Protein AF-A0A954LQF3-F1 (afdb_monomer_lite)

Secondary structure (DSSP, 8-state):
-------S---TTS-TT--S--PPPP-SHHHHHHHSHHHHHHHHHH--HHHHHHHHHHHHHHGGGGHHHHHHHHHHHHHHHHHHHHHHHHH-S-HHHHHHHS---BSSSBHHHHHHHHHHHHHHHHHHHHHHHHHHHHHHHS-----HHHHHHS--S---

Radius of gyration: 25.92 Å; chains: 1; bounding box: 76×58×63 Å

pLDDT: mean 74.73, std 14.42, range [36.69, 95.56]

Sequence (160 aa):
MTLPNDHDTLPPSQDPAVEGGVIDPPRDFWGTLKQIGPGLIIAGSIVGSGELIATTKTGAQAGISLLWLIVIGCVIKVFVQIELGRYTITHGETTLSALDRVPGPRLRVNFIVWFWLLMMLSGVAQLGGIVGGVGQALALSAPITGDYQRAIEVPSETEI

Structure (mmCIF, N/CA/C/O backbone):
data_AF-A0A954LQF3-F1
#
_entry.id   AF-A0A954LQF3-F1
#
loop_
_atom_site.group_PDB
_atom_site.id
_atom_site.type_symbol
_atom_site.label_atom_id
_atom_site.label_alt_id
_atom_site.label_comp_id
_atom_site.label_asym_id
_atom_site.label_entity_id
_atom_site.label_seq_id
_atom_site.pdbx_PDB_ins_code
_atom_site.Cartn_x
_atom_site.Cartn_y
_atom_site.Cartn_z
_atom_site.occupancy
_atom_site.B_iso_or_equiv
_atom_site.auth_seq_id
_atom_site.auth_comp_id
_atom_site.auth_asym_id
_atom_site.auth_atom_id
_atom_site.pdbx_PDB_model_num
ATOM 1 N N . MET A 1 1 ? -14.687 10.806 45.537 1.00 39.06 1 MET A N 1
ATOM 2 C CA . MET A 1 1 ? -14.787 9.580 44.719 1.00 39.06 1 MET A CA 1
ATOM 3 C C . MET A 1 1 ? -15.129 10.032 43.308 1.00 39.06 1 MET A C 1
ATOM 5 O O . MET A 1 1 ? -16.292 10.198 42.981 1.00 39.06 1 MET A O 1
ATOM 9 N N . THR A 1 2 ? -14.103 10.431 42.561 1.00 36.69 2 THR A N 1
ATOM 10 C CA . THR A 1 2 ? -14.193 11.141 41.277 1.00 36.69 2 THR A CA 1
ATOM 11 C C . THR A 1 2 ? -13.879 10.157 40.158 1.00 36.69 2 THR A C 1
ATOM 13 O O . THR A 1 2 ? -12.759 9.652 40.094 1.00 36.69 2 THR A O 1
ATOM 16 N N . LEU A 1 3 ? -14.867 9.860 39.317 1.00 44.75 3 LEU A N 1
ATOM 17 C CA . LEU A 1 3 ? -14.664 9.148 38.056 1.00 44.75 3 LEU A CA 1
ATOM 18 C C . LEU A 1 3 ? -13.937 10.095 37.078 1.00 44.75 3 LEU A C 1
ATOM 20 O O . LEU A 1 3 ? -14.407 11.220 36.901 1.00 44.75 3 LEU A O 1
ATOM 24 N N . PRO A 1 4 ? -12.789 9.710 36.491 1.00 46.16 4 PRO A N 1
ATOM 25 C CA . PRO A 1 4 ? -12.093 10.536 35.508 1.00 46.16 4 PRO A CA 1
ATOM 26 C C . PRO A 1 4 ? -12.759 10.492 34.118 1.00 46.16 4 PRO A C 1
ATOM 28 O O . PRO A 1 4 ? -12.736 9.461 33.456 1.00 46.16 4 PRO A O 1
ATOM 31 N N . ASN A 1 5 ? -13.276 11.655 33.711 1.00 45.75 5 ASN A N 1
ATOM 32 C CA . ASN A 1 5 ? -13.353 12.233 32.360 1.00 45.75 5 ASN A CA 1
ATOM 33 C C . ASN A 1 5 ? -14.016 11.463 31.198 1.00 45.75 5 ASN A C 1
ATOM 35 O O . ASN A 1 5 ? -13.346 10.821 30.397 1.00 45.75 5 ASN A O 1
ATOM 39 N N . ASP A 1 6 ? -15.293 11.787 30.971 1.00 52.03 6 ASP A N 1
ATOM 40 C CA . ASP A 1 6 ? -16.018 11.722 29.686 1.00 52.03 6 ASP A CA 1
ATOM 41 C C . ASP A 1 6 ? -15.624 12.871 28.716 1.00 52.03 6 ASP A C 1
ATOM 43 O O . ASP A 1 6 ? -16.466 13.436 28.020 1.00 52.03 6 ASP A O 1
ATOM 47 N N . HIS A 1 7 ? -14.359 13.308 28.714 1.00 50.06 7 HIS A N 1
ATOM 48 C CA . HIS A 1 7 ? -14.002 14.664 28.268 1.00 50.06 7 HIS A CA 1
ATOM 49 C C . HIS A 1 7 ? -13.311 14.804 26.901 1.00 50.06 7 HIS A C 1
ATOM 51 O O . HIS A 1 7 ? -12.770 15.874 26.653 1.00 50.06 7 HIS A O 1
ATOM 57 N N . ASP A 1 8 ? -13.371 13.810 26.003 1.00 52.22 8 ASP A N 1
ATOM 58 C CA . ASP A 1 8 ? -12.749 13.908 24.661 1.00 52.22 8 ASP A CA 1
ATOM 59 C C . ASP A 1 8 ? -13.632 13.423 23.490 1.00 52.22 8 ASP A C 1
ATOM 61 O O . ASP A 1 8 ? -13.138 13.119 22.406 1.00 52.22 8 ASP A O 1
ATOM 65 N N . THR A 1 9 ? -14.956 13.384 23.650 1.00 53.31 9 THR A N 1
ATOM 66 C CA . THR A 1 9 ? -15.868 13.302 22.496 1.00 53.31 9 THR A CA 1
ATOM 67 C C . THR A 1 9 ? -16.688 14.575 22.451 1.00 53.31 9 THR A C 1
ATOM 69 O O . THR A 1 9 ? -17.703 14.701 23.140 1.00 53.31 9 THR A O 1
ATOM 72 N N . LEU A 1 10 ? -16.212 15.547 21.674 1.00 48.53 10 LEU A N 1
ATOM 73 C CA . LEU A 1 10 ? -16.981 16.747 21.375 1.00 48.53 10 LEU A CA 1
ATOM 74 C C . LEU A 1 10 ? -18.366 16.322 20.849 1.00 48.53 10 LEU A C 1
ATOM 76 O O . LEU A 1 10 ? -18.455 15.353 20.088 1.00 48.53 10 LEU A O 1
ATOM 80 N N . PRO A 1 11 ? -19.457 17.000 21.249 1.00 52.78 11 PRO A N 1
ATOM 81 C CA . PRO A 1 11 ? -20.757 16.769 20.633 1.00 52.78 11 PRO A CA 1
ATOM 82 C C . PRO A 1 11 ? -20.607 16.913 19.109 1.00 52.78 11 PRO A C 1
ATOM 84 O O . PRO A 1 11 ? -19.848 17.777 18.673 1.00 52.78 11 PRO A O 1
ATOM 87 N N . PRO A 1 12 ? -21.310 16.118 18.281 1.00 55.16 12 PRO A N 1
ATOM 88 C CA . PRO A 1 12 ? -21.087 16.046 16.828 1.00 55.16 12 PRO A CA 1
ATOM 89 C C . PRO A 1 12 ? -21.219 17.391 16.089 1.00 55.16 12 PRO A C 1
ATOM 91 O O . PRO A 1 12 ? -20.809 17.505 14.942 1.00 55.16 12 PRO A O 1
ATOM 94 N N . SER A 1 13 ? -21.763 18.422 16.742 1.00 55.59 13 SER A N 1
ATOM 95 C CA . SER A 1 13 ? -21.790 19.808 16.262 1.00 55.59 13 SER A CA 1
ATOM 96 C C . SER A 1 13 ? -20.461 20.569 16.394 1.00 55.59 13 SER A C 1
ATOM 98 O O . SER A 1 13 ? -20.371 21.691 15.909 1.00 55.59 13 SER A O 1
ATOM 100 N N . GLN A 1 14 ? -19.477 20.034 17.121 1.00 49.69 14 GLN A N 1
ATOM 101 C CA . GLN A 1 14 ? -18.208 20.690 17.464 1.00 49.69 14 GLN A CA 1
ATOM 102 C C . GLN A 1 14 ? -16.974 19.901 17.012 1.00 49.69 14 GLN A C 1
ATOM 104 O O . GLN A 1 14 ? -15.861 20.304 17.332 1.00 49.69 14 GLN A O 1
ATOM 109 N N . ASP A 1 15 ? -17.142 18.803 16.273 1.00 49.97 15 ASP A N 1
ATOM 110 C CA . ASP A 1 15 ? -16.010 18.116 15.658 1.00 49.97 15 ASP A CA 1
ATOM 111 C C . ASP A 1 15 ? -15.466 18.979 14.497 1.00 49.97 15 ASP A C 1
ATOM 113 O O . ASP A 1 15 ? -16.179 19.177 13.508 1.00 49.97 15 ASP A O 1
ATOM 117 N N . PRO A 1 16 ? -14.230 19.516 14.580 1.00 49.31 16 PRO A N 1
ATOM 118 C CA . PRO A 1 16 ? -13.655 20.346 13.521 1.00 49.31 16 PRO A CA 1
ATOM 119 C C . PRO A 1 16 ? -13.443 19.576 12.205 1.00 49.31 16 PRO A C 1
ATOM 121 O O . PRO A 1 16 ? -13.179 20.195 11.177 1.00 49.31 16 PRO A O 1
ATOM 124 N N . ALA A 1 17 ? -13.583 18.242 12.200 1.00 53.88 17 ALA A N 1
ATOM 125 C CA . ALA A 1 17 ? -13.605 17.445 10.974 1.00 53.88 17 ALA A CA 1
ATOM 126 C C . ALA A 1 17 ? -14.934 17.553 10.191 1.00 53.88 17 ALA A C 1
ATOM 128 O O . ALA A 1 17 ? -14.986 17.167 9.021 1.00 53.88 17 ALA A O 1
ATOM 129 N N . VAL A 1 18 ? -16.000 18.085 10.807 1.00 53.28 18 VAL A N 1
ATOM 130 C CA . VAL A 1 18 ? -17.368 18.162 10.260 1.00 53.28 18 VAL A CA 1
ATOM 131 C C . VAL A 1 18 ? -17.767 19.623 9.992 1.00 53.28 18 VAL A C 1
ATOM 133 O O . VAL A 1 18 ? -18.872 20.058 10.290 1.00 53.28 18 VAL A O 1
ATOM 136 N N . GLU A 1 19 ? -16.879 20.425 9.398 1.00 49.81 19 GLU A N 1
ATOM 137 C CA . GLU A 1 19 ? -17.275 21.744 8.859 1.00 49.81 19 GLU A CA 1
ATOM 138 C C . GLU A 1 19 ? -18.117 21.636 7.570 1.00 49.81 19 GLU A C 1
ATOM 140 O O . GLU A 1 19 ? -18.707 22.614 7.110 1.00 49.81 19 GLU A O 1
ATOM 145 N N . GLY A 1 20 ? -18.224 20.440 6.983 1.00 55.84 20 GLY A N 1
ATOM 146 C CA . GLY A 1 20 ? -19.109 20.159 5.857 1.00 55.84 20 GLY A CA 1
ATOM 147 C C . GLY A 1 20 ? -20.438 19.591 6.342 1.00 55.84 20 GLY A C 1
ATOM 148 O O . GLY A 1 20 ? -20.488 18.443 6.777 1.00 55.84 20 GLY A O 1
ATOM 149 N N . GLY A 1 21 ? -21.518 20.371 6.246 1.00 60.69 21 GLY A N 1
ATOM 150 C CA . GLY A 1 21 ? -22.876 19.873 6.484 1.00 60.69 21 GLY A CA 1
ATOM 151 C C . GLY A 1 21 ? -23.157 18.592 5.690 1.00 60.69 21 GLY A C 1
ATOM 152 O O . GLY A 1 21 ? -22.575 18.382 4.628 1.00 60.69 21 GLY A O 1
ATOM 153 N N . VAL A 1 22 ? -24.032 17.727 6.213 1.00 65.69 22 VAL A N 1
ATOM 154 C CA . VAL A 1 22 ? -24.400 16.444 5.589 1.00 65.69 22 VAL A CA 1
ATOM 155 C C . VAL A 1 22 ? -24.818 16.684 4.135 1.00 65.69 22 VAL A C 1
ATOM 157 O O . VAL A 1 22 ? -25.874 17.251 3.869 1.00 65.69 22 VAL A O 1
ATOM 160 N N . ILE A 1 23 ? -23.955 16.290 3.198 1.00 67.38 23 ILE A N 1
ATOM 161 C CA . ILE A 1 23 ? -24.197 16.441 1.764 1.00 67.38 23 ILE A CA 1
ATOM 162 C C . ILE A 1 23 ? -25.056 15.260 1.321 1.00 67.38 23 ILE A C 1
ATOM 164 O O . ILE A 1 23 ? -24.666 14.105 1.506 1.00 67.38 23 ILE A O 1
ATOM 168 N N . ASP A 1 24 ? -26.211 15.540 0.721 1.00 71.50 24 ASP A N 1
ATOM 169 C CA . ASP A 1 24 ? -27.038 14.499 0.117 1.00 71.50 24 ASP A CA 1
ATOM 170 C C . ASP A 1 24 ? -26.254 13.763 -0.985 1.00 71.50 24 ASP A C 1
ATOM 172 O O . ASP A 1 24 ? -25.620 14.409 -1.830 1.00 71.50 24 ASP A O 1
ATOM 176 N N . PRO A 1 25 ? -26.283 12.417 -1.019 1.00 73.69 25 PRO A N 1
ATOM 177 C CA . PRO A 1 25 ? -25.544 11.658 -2.014 1.00 73.69 25 PRO A CA 1
ATOM 178 C C . PRO A 1 25 ? -26.053 12.013 -3.421 1.00 73.69 25 PRO A C 1
ATOM 180 O O . PRO A 1 25 ? -27.271 12.024 -3.648 1.00 73.69 25 PRO A O 1
ATOM 183 N N . PRO A 1 26 ? -25.154 12.287 -4.386 1.00 74.62 26 PRO A N 1
ATOM 184 C CA . PRO A 1 26 ? -25.559 12.615 -5.743 1.00 74.62 26 PRO A CA 1
ATOM 185 C C . PRO A 1 26 ? -26.352 11.452 -6.340 1.00 74.62 26 PRO A C 1
ATOM 187 O O . PRO A 1 26 ? -25.881 10.317 -6.383 1.00 74.62 26 PRO A O 1
ATOM 190 N N . ARG A 1 27 ? -27.571 11.744 -6.799 1.00 78.62 27 ARG A N 1
ATOM 191 C CA . ARG A 1 27 ? -28.473 10.754 -7.411 1.00 78.62 27 ARG A CA 1
ATOM 192 C C . ARG A 1 27 ? -28.259 10.603 -8.917 1.00 78.62 27 ARG A C 1
ATOM 194 O O . ARG A 1 27 ? -28.707 9.624 -9.503 1.00 78.62 27 ARG A O 1
ATOM 201 N N . ASP A 1 28 ? -27.539 11.548 -9.517 1.00 85.56 28 ASP A N 1
ATOM 202 C CA . ASP A 1 28 ? -27.215 11.559 -10.937 1.00 85.56 28 ASP A CA 1
ATOM 203 C C . ASP A 1 28 ? -25.819 10.992 -11.191 1.00 85.56 28 ASP A C 1
ATOM 205 O O . ASP A 1 28 ? -24.853 11.353 -10.515 1.00 85.56 28 ASP A O 1
ATOM 209 N N . PHE A 1 29 ? -25.689 10.196 -12.254 1.00 83.69 29 PHE A N 1
ATOM 210 C CA . PHE A 1 29 ? -24.420 9.609 -12.698 1.00 83.69 29 PHE A CA 1
ATOM 211 C C . PHE A 1 29 ? -23.304 10.660 -12.867 1.00 83.69 29 PHE A C 1
ATOM 213 O O . PHE A 1 29 ? -22.147 10.429 -12.520 1.00 83.69 29 PHE A O 1
ATOM 220 N N . TRP A 1 30 ? -23.658 11.858 -13.347 1.00 82.06 30 TRP A N 1
ATOM 221 C CA . TRP A 1 30 ? -22.722 12.975 -13.505 1.00 82.06 30 TRP A CA 1
ATOM 222 C C . TRP A 1 30 ? -22.305 13.609 -12.170 1.00 82.06 30 TRP A C 1
ATOM 224 O O . TRP A 1 30 ? -21.171 14.065 -12.024 1.00 82.06 30 TRP A O 1
ATOM 234 N N . GLY A 1 31 ? -23.205 13.619 -11.183 1.00 81.00 31 GLY A N 1
ATOM 235 C CA . GLY A 1 31 ? -22.905 14.064 -9.822 1.00 81.00 31 GLY A CA 1
ATOM 236 C C . GLY A 1 31 ? -21.933 13.113 -9.128 1.00 81.00 31 GLY A C 1
ATOM 237 O O . GLY A 1 31 ? -20.949 13.564 -8.545 1.00 81.00 31 GLY A O 1
ATOM 238 N N . THR A 1 32 ? -22.137 11.800 -9.284 1.00 82.31 32 THR A N 1
ATOM 239 C CA . THR A 1 32 ? -21.199 10.782 -8.790 1.00 82.31 32 THR A CA 1
ATOM 240 C C . THR A 1 32 ? -19.824 10.933 -9.437 1.00 82.31 32 THR A C 1
ATOM 242 O O . THR A 1 32 ? -18.814 10.903 -8.737 1.00 82.31 32 THR A O 1
ATOM 245 N N . LEU A 1 33 ? -19.761 11.171 -10.754 1.00 82.75 33 LEU A N 1
ATOM 246 C CA . LEU A 1 33 ? -18.487 11.319 -11.462 1.00 82.75 33 LEU A CA 1
ATOM 247 C C . LEU A 1 33 ? -17.656 12.508 -10.956 1.00 82.75 33 LEU A C 1
ATOM 249 O O . LEU A 1 33 ? -16.440 12.387 -10.814 1.00 82.75 33 LEU A O 1
ATOM 253 N N . LYS A 1 34 ? -18.302 13.628 -10.604 1.00 82.00 34 LYS A N 1
ATOM 254 C CA . LYS A 1 34 ? -17.624 14.786 -9.993 1.00 82.00 34 LYS A CA 1
ATOM 255 C C . LYS A 1 34 ? -17.034 14.476 -8.614 1.00 82.00 34 LYS A C 1
ATOM 257 O O . LYS A 1 34 ? -16.048 15.095 -8.229 1.00 82.00 34 LYS A O 1
ATOM 262 N N . GLN A 1 35 ? -17.605 13.515 -7.890 1.00 83.44 35 GLN A N 1
ATOM 263 C CA . GLN A 1 35 ? -17.179 13.150 -6.538 1.00 83.44 35 GLN A CA 1
ATOM 264 C C . GLN A 1 35 ? -16.154 12.000 -6.505 1.00 83.44 35 GLN A C 1
ATOM 266 O O . GLN A 1 35 ? -15.561 11.741 -5.462 1.00 83.44 35 GLN A O 1
ATOM 271 N N . ILE A 1 36 ? -15.878 11.344 -7.639 1.00 86.19 36 ILE A N 1
ATOM 272 C CA . ILE A 1 36 ? -14.848 10.292 -7.749 1.00 86.19 36 ILE A CA 1
ATOM 273 C C . ILE A 1 36 ? -13.418 10.861 -7.664 1.00 86.19 36 ILE A C 1
ATOM 275 O O . ILE A 1 36 ? -12.495 10.138 -7.286 1.00 86.19 36 ILE A O 1
ATOM 279 N N . GLY A 1 37 ? -13.228 12.152 -7.966 1.00 85.06 37 GLY A N 1
ATOM 280 C CA . GLY A 1 37 ? -11.917 12.813 -8.037 1.00 85.06 37 GLY A CA 1
ATOM 281 C C . GLY A 1 37 ? -10.980 12.518 -6.854 1.00 85.06 37 GLY A C 1
ATOM 282 O O . GLY A 1 37 ? -9.888 11.999 -7.085 1.00 85.06 37 GLY A O 1
ATOM 283 N N . PRO A 1 38 ? -11.389 12.760 -5.593 1.00 85.75 38 PRO A N 1
ATOM 284 C CA . PRO A 1 38 ? -10.552 12.487 -4.424 1.00 85.75 38 PRO A CA 1
ATOM 285 C C . PRO A 1 38 ? -10.134 11.015 -4.305 1.00 85.75 38 PRO A C 1
ATOM 287 O O . PRO A 1 38 ? -8.966 10.723 -4.061 1.00 85.75 38 PRO A O 1
ATOM 290 N N . GLY A 1 39 ? -11.058 10.078 -4.540 1.00 84.81 39 GLY A N 1
ATOM 291 C CA . GLY A 1 39 ? -10.764 8.644 -4.476 1.00 84.81 39 GLY A CA 1
ATOM 292 C C . GLY A 1 39 ? -9.779 8.201 -5.559 1.00 84.81 39 GLY A C 1
ATOM 293 O O . GLY A 1 39 ? -8.867 7.420 -5.286 1.00 84.81 39 GLY A O 1
ATOM 294 N N . LEU A 1 40 ? -9.915 8.747 -6.770 1.00 87.38 40 LEU A N 1
ATOM 295 C CA . LEU A 1 40 ? -9.003 8.470 -7.877 1.00 87.38 40 LEU A CA 1
ATOM 296 C C . LEU A 1 40 ? -7.592 9.018 -7.613 1.00 87.38 40 LEU A C 1
ATOM 298 O O . LEU A 1 40 ? -6.617 8.336 -7.922 1.00 87.38 40 LEU A O 1
ATOM 302 N N . ILE A 1 41 ? -7.475 10.209 -7.012 1.00 88.44 41 ILE A N 1
ATOM 303 C CA . ILE A 1 41 ? -6.180 10.806 -6.640 1.00 88.44 41 ILE A CA 1
ATOM 304 C C . ILE A 1 41 ? -5.462 9.929 -5.609 1.00 88.44 41 ILE A C 1
ATOM 306 O O . ILE A 1 41 ? -4.293 9.594 -5.799 1.00 88.44 41 ILE A O 1
ATOM 310 N N . ILE A 1 42 ? -6.163 9.501 -4.553 1.00 86.75 42 ILE A N 1
ATOM 311 C CA . ILE A 1 42 ? -5.586 8.614 -3.532 1.00 86.75 42 ILE A CA 1
ATOM 312 C C . ILE A 1 42 ? -5.178 7.274 -4.152 1.00 86.75 42 ILE A C 1
ATOM 314 O O . ILE A 1 42 ? -4.055 6.821 -3.934 1.00 86.75 42 ILE A O 1
ATOM 318 N N . ALA A 1 43 ? -6.030 6.674 -4.986 1.00 86.25 43 ALA A N 1
ATOM 319 C CA . ALA A 1 43 ? -5.698 5.433 -5.682 1.00 86.25 43 ALA A CA 1
ATOM 320 C C . ALA A 1 43 ? -4.445 5.580 -6.565 1.00 86.25 43 ALA A C 1
ATOM 322 O O . ALA A 1 43 ? -3.554 4.734 -6.507 1.00 86.25 43 ALA A O 1
ATOM 323 N N . GLY A 1 44 ? -4.339 6.672 -7.327 1.00 85.44 44 GLY A N 1
ATOM 324 C CA . GLY A 1 44 ? -3.170 6.965 -8.158 1.00 85.44 44 GLY A CA 1
ATOM 325 C C . GLY A 1 44 ? -1.893 7.224 -7.355 1.00 85.44 44 GLY A C 1
ATOM 326 O O . GLY A 1 44 ? -0.811 6.900 -7.829 1.00 85.44 44 GLY A O 1
ATOM 327 N N . SER A 1 45 ? -2.008 7.757 -6.135 1.00 84.31 45 SER A N 1
ATOM 328 C CA . SER A 1 45 ? -0.850 7.997 -5.261 1.00 84.31 45 SER A CA 1
ATOM 329 C C . SER A 1 45 ? -0.250 6.721 -4.661 1.00 84.31 45 SER A C 1
ATOM 331 O O . SER A 1 45 ? 0.938 6.692 -4.348 1.00 84.31 45 SER A O 1
ATOM 333 N N . ILE A 1 46 ? -1.063 5.672 -4.501 1.00 82.38 46 ILE A N 1
ATOM 334 C CA . ILE A 1 46 ? -0.646 4.407 -3.882 1.00 82.38 46 ILE A CA 1
ATOM 335 C C . ILE A 1 46 ? 0.003 3.482 -4.917 1.00 82.38 46 ILE A C 1
ATOM 337 O O . ILE A 1 46 ? 0.942 2.764 -4.590 1.00 82.38 46 ILE A O 1
ATOM 341 N N . VAL A 1 47 ? -0.472 3.507 -6.166 1.00 82.19 47 VAL A N 1
ATOM 342 C CA . VAL A 1 47 ? 0.027 2.621 -7.225 1.00 8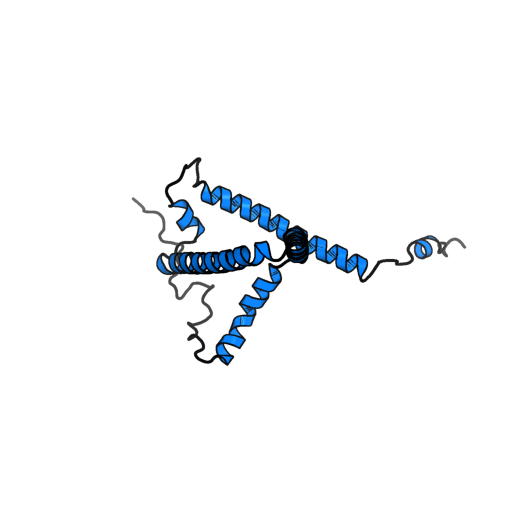2.19 47 VAL A CA 1
ATOM 343 C C . VAL A 1 47 ? 1.382 3.110 -7.741 1.00 82.19 47 VAL A C 1
ATOM 345 O O . VAL A 1 47 ? 1.480 4.096 -8.472 1.00 82.19 47 VAL A O 1
ATOM 348 N N . GLY A 1 48 ? 2.438 2.382 -7.383 1.00 79.12 48 GLY A N 1
ATOM 349 C CA . GLY A 1 48 ? 3.813 2.682 -7.778 1.00 79.12 48 GLY A CA 1
ATOM 350 C C . GLY A 1 48 ? 4.241 2.092 -9.126 1.00 79.12 48 GLY A C 1
ATOM 351 O O . GLY A 1 48 ? 3.777 1.027 -9.536 1.00 79.12 48 GLY A O 1
ATOM 352 N N . SER A 1 49 ? 5.235 2.707 -9.780 1.00 77.06 49 SER A N 1
ATOM 353 C CA . SER A 1 49 ? 5.869 2.141 -10.987 1.00 77.06 49 SER A CA 1
ATOM 354 C C . SER A 1 49 ? 6.496 0.763 -10.729 1.00 77.06 49 SER A C 1
ATOM 356 O O . SER A 1 49 ? 6.407 -0.129 -11.572 1.00 77.06 49 SER A O 1
ATOM 358 N N . GLY A 1 50 ? 7.068 0.553 -9.538 1.00 76.19 50 GLY A N 1
ATOM 359 C CA . GLY A 1 50 ? 7.649 -0.726 -9.124 1.00 76.19 50 GLY A CA 1
ATOM 360 C C . GLY A 1 50 ? 6.625 -1.858 -9.015 1.00 76.19 50 GLY A C 1
ATOM 361 O O . GLY A 1 50 ? 6.911 -2.982 -9.427 1.00 76.19 50 GLY A O 1
ATOM 362 N N . GLU A 1 51 ? 5.413 -1.566 -8.540 1.00 80.50 51 GLU A N 1
ATOM 363 C CA . GLU A 1 51 ? 4.327 -2.551 -8.473 1.00 80.50 51 GLU A CA 1
ATOM 364 C C . GLU A 1 51 ? 3.850 -2.939 -9.873 1.00 80.50 51 GLU A C 1
ATOM 366 O O . GLU A 1 51 ? 3.596 -4.115 -10.142 1.00 80.50 51 GLU A O 1
ATOM 371 N N . LEU A 1 52 ? 3.814 -1.976 -10.799 1.00 82.88 52 LEU A N 1
ATOM 372 C CA . LEU A 1 52 ? 3.457 -2.215 -12.194 1.00 82.88 52 LEU A CA 1
ATOM 373 C C . LEU A 1 52 ? 4.506 -3.088 -12.909 1.00 82.88 52 LEU A C 1
ATOM 375 O O . LEU A 1 52 ? 4.153 -4.031 -13.622 1.00 82.88 52 LEU A O 1
ATOM 379 N N . ILE A 1 53 ? 5.799 -2.840 -12.673 1.00 84.69 53 ILE A N 1
ATOM 380 C CA . ILE A 1 53 ? 6.904 -3.643 -13.229 1.00 84.69 53 ILE A CA 1
ATOM 381 C C . ILE A 1 53 ? 6.913 -5.057 -12.628 1.00 84.69 53 ILE A C 1
ATOM 383 O O . ILE A 1 53 ? 7.052 -6.042 -13.351 1.00 84.69 53 ILE A O 1
ATOM 387 N N . ALA A 1 54 ? 6.736 -5.192 -11.313 1.00 84.88 54 ALA A N 1
ATOM 388 C CA . ALA A 1 54 ? 6.701 -6.499 -10.658 1.00 84.88 54 ALA A CA 1
ATOM 389 C C . ALA A 1 54 ? 5.487 -7.331 -11.106 1.00 84.88 54 ALA A C 1
ATOM 391 O O . ALA A 1 54 ? 5.622 -8.527 -11.385 1.00 84.88 54 ALA A O 1
ATOM 392 N N . THR A 1 55 ? 4.319 -6.696 -11.237 1.00 84.88 55 THR A N 1
ATOM 393 C CA . THR A 1 55 ? 3.090 -7.345 -11.716 1.00 84.88 55 THR A CA 1
ATOM 394 C C . THR A 1 55 ? 3.241 -7.807 -13.161 1.00 84.88 55 THR A C 1
ATOM 396 O O . THR A 1 55 ? 2.931 -8.956 -13.469 1.00 84.88 55 THR A O 1
ATOM 399 N N . THR A 1 56 ? 3.778 -6.962 -14.045 1.00 86.75 56 THR A N 1
ATOM 400 C CA . THR A 1 56 ? 4.011 -7.327 -15.454 1.00 86.75 56 THR A CA 1
ATOM 401 C C . THR A 1 56 ? 5.075 -8.410 -15.599 1.00 86.75 56 THR A C 1
ATOM 403 O O . THR A 1 56 ? 4.873 -9.344 -16.370 1.00 86.75 56 THR A O 1
ATOM 406 N N . LYS A 1 57 ? 6.159 -8.367 -14.812 1.00 87.81 57 LYS A N 1
ATOM 407 C CA . LYS A 1 57 ? 7.167 -9.439 -14.767 1.00 87.81 57 LYS A CA 1
ATOM 408 C C . LYS A 1 57 ? 6.559 -10.770 -14.323 1.00 87.81 57 LYS A C 1
ATOM 410 O O . LYS A 1 57 ? 6.801 -11.794 -14.957 1.00 87.81 57 LYS A O 1
ATOM 415 N N . THR A 1 58 ? 5.751 -10.754 -13.266 1.00 86.00 58 THR A N 1
ATOM 416 C CA . THR A 1 58 ? 5.062 -11.954 -12.767 1.00 86.00 58 THR A CA 1
ATOM 417 C C . THR A 1 58 ? 4.062 -12.477 -13.801 1.00 86.00 58 THR A C 1
ATOM 419 O O . THR A 1 58 ? 4.018 -13.677 -14.061 1.00 86.00 58 THR A O 1
ATOM 422 N N . GLY A 1 59 ? 3.323 -11.583 -14.465 1.00 87.25 59 GLY A N 1
ATOM 423 C CA . GLY A 1 59 ? 2.426 -11.926 -15.571 1.00 87.25 59 GLY A CA 1
ATOM 424 C C . GLY A 1 59 ? 3.156 -12.501 -16.789 1.00 87.25 59 GLY A C 1
ATOM 425 O O . GLY A 1 59 ? 2.663 -13.440 -17.403 1.00 87.25 59 GLY A O 1
ATOM 426 N N . ALA A 1 60 ? 4.355 -12.009 -17.107 1.00 88.88 60 ALA A N 1
ATOM 427 C CA . ALA A 1 60 ? 5.183 -12.542 -18.188 1.00 88.88 60 ALA A CA 1
ATOM 428 C C . ALA A 1 60 ? 5.732 -13.944 -17.872 1.00 88.88 60 ALA A C 1
ATOM 430 O O . ALA A 1 60 ? 5.846 -14.772 -18.771 1.00 88.88 60 ALA A O 1
ATOM 431 N N . GLN A 1 61 ? 6.051 -14.225 -16.604 1.00 87.50 61 GLN A N 1
ATOM 432 C CA . GLN A 1 61 ? 6.563 -15.531 -16.169 1.00 87.50 61 GLN A CA 1
ATOM 433 C C . GLN A 1 61 ? 5.460 -16.586 -16.010 1.00 87.50 61 GLN A C 1
ATOM 435 O O . GLN A 1 61 ? 5.664 -17.741 -16.372 1.00 87.50 61 GLN A O 1
ATOM 440 N N . ALA A 1 62 ? 4.302 -16.207 -15.467 1.00 83.38 62 ALA A N 1
ATOM 441 C CA . ALA A 1 62 ? 3.212 -17.134 -15.158 1.00 83.38 62 ALA A CA 1
ATOM 442 C C . ALA A 1 62 ? 2.091 -17.164 -16.219 1.00 83.38 62 ALA A C 1
ATOM 444 O O . ALA A 1 62 ? 1.210 -18.028 -16.179 1.00 83.38 62 ALA A O 1
ATOM 445 N N . GLY A 1 63 ? 2.110 -16.230 -17.172 1.00 80.94 63 GLY A N 1
ATOM 446 C CA . GLY A 1 63 ? 1.115 -16.108 -18.234 1.00 80.94 63 GLY A CA 1
ATOM 447 C C . GLY A 1 63 ? -0.298 -15.781 -17.731 1.00 80.94 63 GLY A C 1
ATOM 448 O O . GLY A 1 63 ? -0.513 -15.330 -16.606 1.00 80.94 63 GLY A O 1
ATOM 449 N N . ILE A 1 64 ? -1.300 -16.056 -18.576 1.00 85.94 64 ILE A N 1
ATOM 450 C CA . ILE A 1 64 ? -2.738 -15.843 -18.293 1.00 85.94 64 ILE A CA 1
ATOM 451 C C . ILE A 1 64 ? -3.245 -16.719 -17.127 1.00 85.94 64 ILE A C 1
ATOM 453 O O . ILE A 1 64 ? -4.307 -16.454 -16.566 1.00 85.94 64 ILE A O 1
ATOM 457 N N . SER A 1 65 ? -2.480 -17.731 -16.709 1.00 85.50 65 SER A N 1
ATOM 458 C CA . SER A 1 65 ? -2.871 -18.667 -15.649 1.00 85.50 65 SER A CA 1
ATOM 459 C C . SER A 1 65 ? -3.152 -17.986 -14.300 1.00 85.50 65 SER A C 1
ATOM 461 O O . SER A 1 65 ? -3.963 -18.482 -13.526 1.00 85.50 65 SER A O 1
ATOM 463 N N . LEU A 1 66 ? -2.555 -16.820 -14.013 1.00 86.19 66 LEU A N 1
ATOM 464 C CA . LEU A 1 66 ? -2.812 -16.073 -12.769 1.00 86.19 66 LEU A CA 1
ATOM 465 C C . LEU A 1 66 ? -4.007 -15.114 -12.841 1.00 86.19 66 LEU A C 1
ATOM 467 O O . LEU A 1 66 ? -4.429 -14.589 -11.811 1.00 86.19 66 LEU A O 1
ATOM 471 N N . LEU A 1 67 ? -4.570 -14.869 -14.028 1.00 87.56 67 LEU A N 1
ATOM 472 C CA . LEU A 1 67 ? -5.590 -13.834 -14.211 1.00 87.56 67 LEU A CA 1
ATOM 473 C C . LEU A 1 67 ? -6.849 -14.107 -13.374 1.00 87.56 67 LEU A C 1
ATOM 475 O O . LEU A 1 67 ? -7.389 -13.194 -12.752 1.00 87.56 67 LEU A O 1
ATOM 479 N N . TRP A 1 68 ? -7.285 -15.367 -13.302 1.00 91.62 68 TRP A N 1
ATOM 480 C CA . TRP A 1 68 ? -8.461 -15.748 -12.514 1.00 91.62 68 TRP A CA 1
ATOM 481 C C . TRP A 1 68 ? -8.248 -15.534 -11.005 1.00 91.62 68 TRP A C 1
ATOM 483 O O . TRP A 1 68 ? -9.167 -15.086 -10.320 1.00 91.62 68 TRP A O 1
ATOM 493 N N . LEU A 1 69 ? -7.029 -15.754 -10.494 1.00 90.25 69 LEU A N 1
ATOM 494 C CA . LEU A 1 69 ? -6.680 -15.485 -9.093 1.00 90.25 69 LEU A CA 1
ATOM 495 C C . LEU A 1 69 ? -6.730 -13.989 -8.772 1.00 90.25 69 LEU A C 1
ATOM 497 O O . LEU A 1 69 ? -7.222 -13.612 -7.710 1.00 90.25 69 LEU A O 1
ATOM 501 N N . ILE A 1 70 ? -6.271 -13.134 -9.692 1.00 89.94 70 ILE A N 1
ATOM 502 C CA . ILE A 1 70 ? -6.333 -11.673 -9.531 1.00 89.94 70 ILE A CA 1
ATOM 503 C C . ILE A 1 70 ? -7.790 -11.211 -9.439 1.00 89.94 70 ILE A C 1
ATOM 505 O O . ILE A 1 70 ? -8.134 -10.437 -8.546 1.00 89.94 70 ILE A O 1
ATOM 509 N N . VAL A 1 71 ? -8.660 -11.708 -10.325 1.00 92.81 71 VAL A N 1
ATOM 510 C CA . VAL A 1 71 ? -10.090 -11.360 -10.316 1.00 92.81 71 VAL A CA 1
ATOM 511 C C . VAL A 1 71 ? -10.738 -11.776 -8.997 1.00 92.81 71 VAL A C 1
ATOM 513 O O . VAL A 1 71 ? -11.394 -10.954 -8.357 1.00 92.81 71 VAL A O 1
ATOM 516 N N . ILE A 1 72 ? -10.507 -13.011 -8.544 1.00 95.44 72 ILE A N 1
ATOM 517 C CA . ILE A 1 72 ? -11.039 -13.495 -7.263 1.00 95.44 72 ILE A CA 1
ATOM 518 C C . ILE A 1 72 ? -10.511 -12.655 -6.095 1.00 95.44 72 ILE A C 1
ATOM 520 O O . ILE A 1 72 ? -11.295 -12.228 -5.247 1.00 95.44 72 ILE A O 1
ATOM 524 N N . GLY A 1 73 ? -9.212 -12.355 -6.069 1.00 93.44 73 GLY A N 1
ATOM 525 C CA . GLY A 1 73 ? -8.610 -11.503 -5.043 1.00 93.44 73 GLY A CA 1
ATOM 526 C C . GLY A 1 73 ? -9.230 -10.103 -5.005 1.00 93.44 73 GLY A C 1
ATOM 527 O O . GLY A 1 73 ? -9.545 -9.595 -3.930 1.00 93.44 73 GLY A O 1
ATOM 528 N N . CYS A 1 74 ? -9.484 -9.499 -6.169 1.00 93.12 74 CYS A N 1
ATOM 529 C CA . CYS A 1 74 ? -10.164 -8.208 -6.279 1.00 93.12 74 CYS A CA 1
ATOM 530 C C . CYS A 1 74 ? -11.613 -8.249 -5.783 1.00 93.12 74 CYS A C 1
ATOM 532 O O . CYS A 1 74 ? -12.074 -7.284 -5.179 1.00 93.12 74 CYS A O 1
ATOM 534 N N . VAL A 1 75 ? -12.330 -9.347 -5.998 1.00 95.56 75 VAL A N 1
ATOM 535 C CA . VAL A 1 75 ? -13.688 -9.501 -5.465 1.00 95.56 75 VAL A CA 1
ATOM 536 C C . VAL A 1 75 ? -13.641 -9.617 -3.942 1.00 95.56 75 VAL A C 1
ATOM 538 O O . VAL A 1 75 ? -14.291 -8.839 -3.243 1.00 95.56 75 VAL A O 1
ATOM 541 N N . ILE A 1 76 ? -12.816 -10.527 -3.417 1.00 95.38 76 ILE A N 1
ATOM 542 C CA . ILE A 1 76 ? -12.681 -10.753 -1.971 1.00 95.38 76 ILE A CA 1
ATOM 543 C C . ILE A 1 76 ? -12.253 -9.466 -1.258 1.00 95.38 76 ILE A C 1
ATOM 545 O O . ILE A 1 76 ? -12.866 -9.104 -0.253 1.00 95.38 76 ILE A O 1
ATOM 549 N N . LYS A 1 77 ? -11.257 -8.734 -1.783 1.00 91.31 77 LYS A N 1
ATOM 550 C CA . LYS A 1 77 ? -10.780 -7.500 -1.135 1.00 91.31 77 LYS A CA 1
ATOM 551 C C . LYS A 1 77 ? -11.897 -6.463 -1.000 1.00 91.31 77 LYS A C 1
ATOM 553 O O . LYS A 1 77 ? -11.973 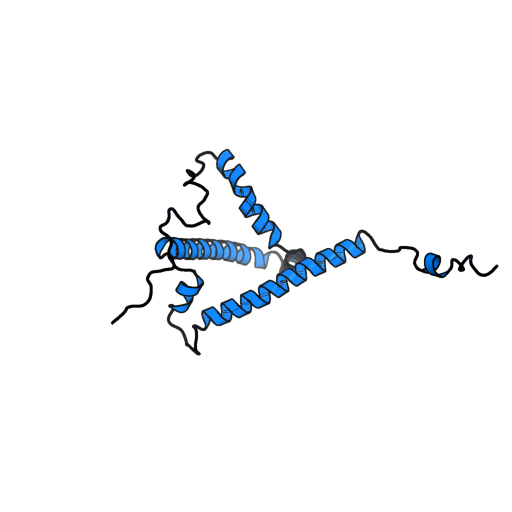-5.803 0.029 1.00 91.31 77 LYS A O 1
ATOM 558 N N . VAL A 1 78 ? -12.754 -6.321 -2.015 1.00 93.81 78 VAL A N 1
ATOM 559 C CA . VAL A 1 78 ? -13.839 -5.330 -2.011 1.00 93.81 78 VAL A CA 1
ATOM 560 C C . VAL A 1 78 ? -14.863 -5.686 -0.941 1.00 93.81 78 VAL A C 1
ATOM 562 O O . VAL A 1 78 ? -15.220 -4.826 -0.140 1.00 93.81 78 VAL A O 1
ATOM 565 N N . PHE A 1 79 ? -15.274 -6.954 -0.860 1.00 94.56 79 PHE A N 1
ATOM 566 C CA . PHE A 1 79 ? -16.190 -7.404 0.190 1.00 94.56 79 PHE A CA 1
ATOM 567 C C . PHE A 1 79 ? -15.615 -7.185 1.590 1.00 94.56 79 PHE A C 1
ATOM 569 O O . PHE A 1 79 ? -16.298 -6.633 2.449 1.00 94.56 79 PHE A O 1
ATOM 576 N N . VAL A 1 80 ? -14.346 -7.543 1.807 1.00 90.75 80 VAL A N 1
ATOM 577 C CA . VAL A 1 80 ? -13.675 -7.325 3.096 1.00 90.75 80 VAL A CA 1
ATOM 578 C C . VAL A 1 80 ? -13.628 -5.835 3.449 1.00 90.75 80 VAL A C 1
ATOM 580 O O . VAL A 1 80 ? -13.931 -5.471 4.580 1.00 90.75 80 VAL A O 1
ATOM 583 N N . GLN A 1 81 ? -13.310 -4.954 2.496 1.00 89.44 81 GLN A N 1
ATOM 584 C CA . GLN A 1 81 ? -13.280 -3.505 2.735 1.00 89.44 81 GLN A CA 1
ATOM 585 C C . GLN A 1 81 ? -14.663 -2.932 3.071 1.00 89.44 81 GLN A C 1
ATOM 587 O O . GLN A 1 81 ? -14.769 -2.100 3.971 1.00 89.44 81 GLN A O 1
ATOM 592 N N . ILE A 1 82 ? -15.719 -3.396 2.397 1.00 91.19 82 ILE A N 1
ATOM 593 C CA . ILE A 1 82 ? -17.100 -2.974 2.676 1.00 91.19 82 ILE A CA 1
ATOM 594 C C . ILE A 1 82 ? -17.528 -3.414 4.078 1.00 91.19 82 ILE A C 1
ATOM 596 O O . ILE A 1 82 ? -18.112 -2.625 4.816 1.00 91.19 82 ILE A O 1
ATOM 600 N N . GLU A 1 83 ? -17.230 -4.654 4.462 1.00 89.44 83 GLU A N 1
ATOM 601 C CA . GLU A 1 83 ? -17.564 -5.193 5.784 1.00 89.44 83 GLU A CA 1
ATOM 602 C C . GLU A 1 83 ? -16.817 -4.467 6.906 1.00 89.44 83 GLU A C 1
ATOM 604 O O . GLU A 1 83 ? -17.433 -4.047 7.886 1.00 89.44 83 GLU A O 1
ATOM 609 N N . LEU A 1 84 ? -15.509 -4.241 6.738 1.00 85.38 84 LEU A N 1
ATOM 610 C CA . LEU A 1 84 ? -14.712 -3.481 7.702 1.00 85.38 84 LEU A CA 1
ATOM 611 C C . LEU A 1 84 ? -15.200 -2.032 7.816 1.00 85.38 84 LEU A C 1
ATOM 613 O O . LEU A 1 84 ? -15.333 -1.531 8.928 1.00 85.38 84 LEU A O 1
ATOM 617 N N . GLY A 1 85 ? -15.518 -1.376 6.695 1.00 85.69 85 GLY A N 1
ATOM 618 C CA . GLY A 1 85 ? -16.071 -0.019 6.696 1.00 85.69 85 GLY A CA 1
ATOM 619 C C . GLY A 1 85 ? -17.459 0.054 7.337 1.00 85.69 85 GLY A C 1
ATOM 620 O O . GLY A 1 85 ? -17.743 0.959 8.117 1.00 85.69 85 GLY A O 1
ATOM 621 N N . ARG A 1 86 ? -18.328 -0.930 7.079 1.00 87.81 86 ARG A N 1
ATOM 622 C CA . ARG A 1 86 ? -19.635 -1.012 7.744 1.00 87.81 86 ARG A CA 1
ATOM 623 C C . ARG A 1 86 ? -19.473 -1.211 9.247 1.00 87.81 86 ARG A C 1
ATOM 625 O O . ARG A 1 86 ? -20.199 -0.594 10.025 1.00 87.81 86 ARG A O 1
ATOM 632 N N . TYR A 1 87 ? -18.527 -2.049 9.660 1.00 82.94 87 TYR A N 1
ATOM 633 C CA . TYR A 1 87 ? -18.248 -2.293 11.069 1.00 82.94 87 TYR A CA 1
ATOM 634 C C . TYR A 1 87 ? -17.788 -1.012 11.784 1.00 82.94 87 TYR A C 1
ATOM 636 O O . TYR A 1 87 ? -18.351 -0.671 12.824 1.00 82.94 87 TYR A O 1
ATOM 644 N N . THR A 1 88 ? -16.847 -0.254 11.209 1.00 82.94 88 THR A N 1
ATOM 645 C CA . THR A 1 88 ? -16.358 0.995 11.824 1.00 82.94 88 THR A CA 1
ATOM 646 C C . THR A 1 88 ? -17.436 2.072 11.911 1.00 82.94 88 THR A C 1
ATOM 648 O O . THR A 1 88 ? -17.552 2.732 12.941 1.00 82.94 88 THR A O 1
ATOM 651 N N . ILE A 1 89 ? -18.271 2.218 10.877 1.00 83.62 89 ILE A N 1
ATOM 652 C CA . ILE A 1 89 ? -19.372 3.196 10.870 1.00 83.62 89 ILE A CA 1
ATOM 653 C C . ILE A 1 89 ? -20.443 2.837 11.909 1.00 83.62 89 ILE A C 1
ATOM 655 O O . ILE A 1 89 ? -20.992 3.720 12.559 1.00 83.62 89 ILE A O 1
ATOM 659 N N . THR A 1 90 ? -20.753 1.548 12.074 1.00 84.00 90 THR A N 1
ATOM 660 C CA . THR A 1 90 ? -21.821 1.101 12.987 1.00 84.00 90 THR A CA 1
ATOM 661 C C . THR A 1 90 ? -21.409 1.101 14.456 1.00 84.00 90 THR A C 1
ATOM 663 O O . THR A 1 90 ? -22.245 1.385 15.308 1.00 84.00 90 THR A O 1
ATOM 666 N N . HIS A 1 91 ? -20.148 0.791 14.761 1.00 78.12 91 HIS A N 1
ATOM 667 C CA . HIS A 1 91 ? -19.660 0.676 16.141 1.00 78.12 91 HIS A CA 1
ATOM 668 C C . HIS A 1 91 ? -18.916 1.928 16.624 1.00 78.12 91 HIS A C 1
ATOM 670 O O . HIS A 1 91 ? -18.604 2.024 17.808 1.00 78.12 91 HIS A O 1
ATOM 676 N N . GLY A 1 92 ? -18.621 2.881 15.731 1.00 74.75 92 GLY A N 1
ATOM 677 C CA . GLY A 1 92 ? -17.890 4.107 16.065 1.00 74.75 92 GLY A CA 1
ATOM 678 C C . GLY A 1 92 ? -16.441 3.869 16.507 1.00 74.75 92 GLY A C 1
ATOM 679 O O . GLY A 1 92 ? -15.803 4.775 17.030 1.00 74.75 92 GLY A O 1
ATOM 680 N N . GLU A 1 93 ? -15.912 2.658 16.313 1.00 76.88 93 GLU A N 1
ATOM 681 C CA . GLU A 1 93 ? -14.547 2.285 16.676 1.00 76.88 93 GLU A CA 1
ATOM 682 C C . GLU A 1 93 ? -13.662 2.113 15.438 1.00 76.88 93 GLU A C 1
ATOM 684 O O . GLU A 1 93 ? -14.121 1.775 14.344 1.00 76.88 93 GLU A O 1
ATOM 689 N N . THR A 1 94 ? -12.358 2.342 15.602 1.00 77.81 94 THR A N 1
ATOM 690 C CA . THR A 1 94 ? -11.393 2.144 14.513 1.00 77.81 94 THR A CA 1
ATOM 691 C C . THR A 1 94 ? -11.267 0.662 14.167 1.00 77.81 94 THR A C 1
ATOM 693 O O . THR A 1 94 ? -11.367 -0.206 15.038 1.00 77.81 94 THR A O 1
ATOM 696 N N . THR A 1 95 ? -10.952 0.348 12.905 1.00 73.75 95 THR A N 1
ATOM 697 C CA . THR A 1 95 ? -10.699 -1.039 12.475 1.00 73.75 95 THR A CA 1
ATOM 698 C C . THR A 1 95 ? -9.624 -1.708 13.335 1.00 73.75 95 THR A C 1
ATOM 700 O O . THR A 1 95 ? -9.694 -2.902 13.599 1.00 73.75 95 THR A O 1
ATOM 703 N N . LEU A 1 96 ? -8.646 -0.940 13.824 1.00 67.69 96 LEU A N 1
ATOM 704 C CA . LEU A 1 96 ? -7.577 -1.456 14.673 1.00 67.69 96 LEU A CA 1
ATOM 705 C C . LEU A 1 96 ? -8.076 -1.858 16.073 1.00 67.69 96 LEU A C 1
ATOM 707 O O . LEU A 1 96 ? -7.667 -2.903 16.575 1.00 67.69 96 LEU A O 1
ATOM 711 N N . SER A 1 97 ? -9.001 -1.092 16.670 1.00 68.44 97 SER A N 1
ATOM 712 C CA . SER A 1 97 ? -9.681 -1.482 17.922 1.00 68.44 97 SER A CA 1
ATOM 713 C C . SER A 1 97 ? -10.561 -2.717 17.737 1.00 68.44 97 SER A C 1
ATOM 715 O O . SER A 1 97 ? -10.518 -3.632 18.560 1.00 68.44 97 SER A O 1
ATOM 717 N N . ALA A 1 98 ? -11.281 -2.797 16.614 1.00 69.25 98 ALA A N 1
ATOM 718 C CA . ALA A 1 98 ? -12.080 -3.970 16.262 1.00 69.25 98 ALA A CA 1
ATOM 719 C C . ALA A 1 98 ? -11.217 -5.243 16.173 1.00 69.25 98 ALA A C 1
ATOM 721 O O . ALA A 1 98 ? -11.570 -6.298 16.703 1.00 69.25 98 ALA A O 1
ATOM 722 N N . LEU A 1 99 ? -10.045 -5.134 15.538 1.00 69.62 99 LEU A N 1
ATOM 723 C CA . LEU A 1 99 ? -9.102 -6.239 15.385 1.00 69.62 99 LEU A CA 1
ATOM 724 C C . LEU A 1 99 ? -8.429 -6.640 16.706 1.00 69.62 99 LEU A C 1
ATOM 726 O O . LEU A 1 99 ? -8.139 -7.820 16.896 1.00 69.62 99 LEU A O 1
ATOM 730 N N . ASP A 1 100 ? -8.217 -5.720 17.649 1.00 68.06 100 ASP A N 1
ATOM 731 C CA . ASP A 1 100 ? -7.651 -6.053 18.966 1.00 68.06 100 ASP A CA 1
ATOM 732 C C . ASP A 1 100 ? -8.612 -6.887 19.841 1.00 68.06 100 ASP A C 1
ATOM 734 O O . ASP A 1 100 ? -8.181 -7.701 20.668 1.00 68.06 100 ASP A O 1
ATOM 738 N N . ARG A 1 101 ? -9.926 -6.778 19.597 1.00 67.12 101 ARG A N 1
ATOM 739 C CA . ARG A 1 101 ? -10.956 -7.588 20.272 1.00 67.12 101 ARG A CA 1
ATOM 740 C C . ARG A 1 101 ? -11.044 -9.034 19.783 1.00 67.12 101 ARG A C 1
ATOM 742 O O . ARG A 1 101 ? -11.506 -9.882 20.550 1.00 67.12 101 ARG A O 1
ATOM 749 N N . VAL A 1 102 ? -10.584 -9.340 18.568 1.00 68.94 102 VAL A N 1
ATOM 750 C CA . VAL A 1 102 ? -10.648 -10.698 17.998 1.00 68.94 102 VAL A CA 1
ATOM 751 C C . VAL A 1 102 ? -9.869 -11.684 18.889 1.00 68.94 102 VAL A C 1
ATOM 753 O O . VAL A 1 102 ? -8.718 -11.414 19.231 1.00 68.94 102 VAL A O 1
ATOM 756 N N . PRO A 1 103 ? -10.447 -12.828 19.301 1.00 54.91 103 PRO A N 1
ATOM 757 C CA . PRO A 1 103 ? -9.748 -13.787 20.152 1.00 54.91 103 PRO A CA 1
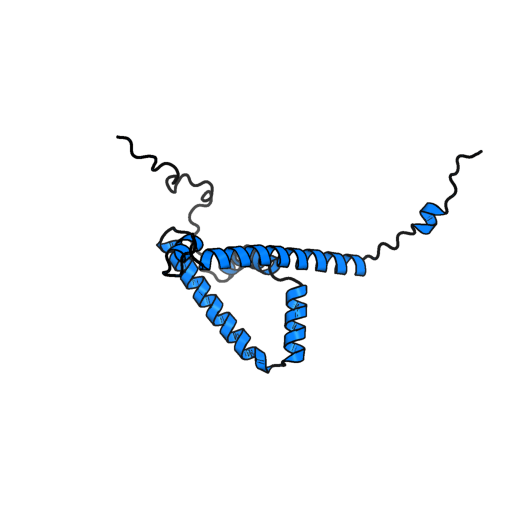ATOM 758 C C . PRO A 1 103 ? -8.536 -14.384 19.416 1.00 54.91 103 PRO A C 1
ATOM 760 O O . PRO A 1 103 ? -8.684 -15.063 18.405 1.00 54.91 103 PRO A O 1
ATOM 763 N N . GLY A 1 104 ? -7.331 -14.129 19.932 1.00 58.56 104 GLY A N 1
ATOM 764 C CA . GLY A 1 104 ? -6.060 -14.609 19.385 1.00 58.56 104 GLY A CA 1
ATOM 765 C C . GLY A 1 104 ? -4.960 -14.652 20.455 1.00 58.56 104 GLY A C 1
ATOM 766 O O . GLY A 1 104 ? -5.166 -14.145 21.562 1.00 58.56 104 GLY A O 1
ATOM 767 N N . PRO A 1 105 ? -3.802 -15.279 20.179 1.00 57.06 105 PRO A N 1
ATOM 768 C CA . PRO A 1 105 ? -2.686 -15.340 21.120 1.00 57.06 105 PRO A CA 1
ATOM 769 C C . PRO A 1 105 ? -2.176 -13.926 21.438 1.00 57.06 105 PRO A C 1
ATOM 771 O O . PRO A 1 105 ? -1.622 -13.231 20.586 1.00 57.06 105 PRO A O 1
ATOM 774 N N . ARG A 1 106 ? -2.3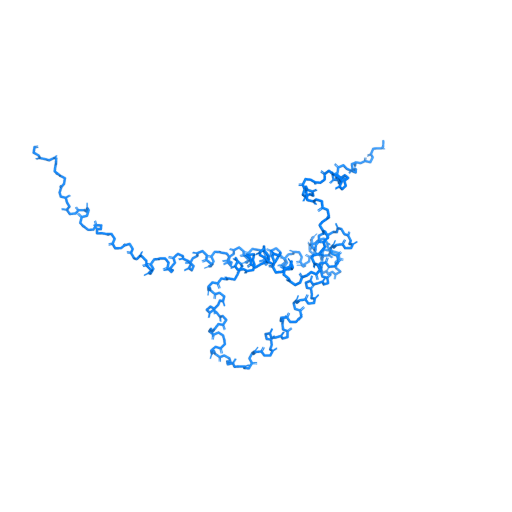91 -13.488 22.682 1.00 57.66 106 ARG A N 1
ATOM 775 C CA . ARG A 1 106 ? -2.030 -12.153 23.175 1.00 57.66 106 ARG A CA 1
ATOM 776 C C . ARG A 1 106 ? -0.657 -12.204 23.842 1.00 57.66 106 ARG A C 1
ATOM 778 O O . ARG A 1 106 ? -0.552 -12.630 24.986 1.00 57.66 106 ARG A O 1
ATOM 785 N N . LEU A 1 107 ? 0.391 -11.745 23.152 1.00 53.62 107 LEU A N 1
ATOM 786 C CA . LEU A 1 107 ? 1.717 -11.570 23.773 1.00 53.62 107 LEU A CA 1
ATOM 787 C C . LEU A 1 107 ? 1.850 -10.251 24.561 1.00 53.62 107 LEU A C 1
ATOM 789 O O . LEU A 1 107 ? 2.796 -10.112 25.330 1.00 53.62 107 LEU A O 1
ATOM 793 N N . ARG A 1 108 ? 0.927 -9.294 24.359 1.00 57.25 108 ARG A N 1
ATOM 794 C CA . ARG A 1 108 ? 0.685 -8.055 25.147 1.00 57.25 108 ARG A CA 1
ATOM 795 C C . ARG A 1 108 ? -0.404 -7.188 24.494 1.00 57.25 108 ARG A C 1
ATOM 797 O O . ARG A 1 108 ? -1.191 -6.570 25.192 1.00 57.25 108 ARG A O 1
ATOM 804 N N . VAL A 1 109 ? -0.455 -7.217 23.162 1.00 59.56 109 VAL A N 1
ATOM 805 C CA . VAL A 1 109 ? -1.497 -6.677 22.265 1.00 59.56 109 VAL A CA 1
ATOM 806 C C . VAL A 1 109 ? -1.865 -7.807 21.291 1.00 59.56 109 VAL A C 1
ATOM 808 O O . VAL A 1 109 ? -1.081 -8.763 21.176 1.00 59.56 109 VAL A O 1
ATOM 811 N N . ASN A 1 110 ? -3.024 -7.776 20.628 1.00 65.81 110 ASN A N 1
ATOM 812 C CA . ASN A 1 110 ? -3.400 -8.870 19.727 1.00 65.81 110 ASN A CA 1
ATOM 813 C C . ASN A 1 110 ? -2.372 -9.060 18.589 1.00 65.81 110 ASN A C 1
ATOM 815 O O . ASN A 1 110 ? -1.850 -8.084 18.046 1.00 65.81 110 ASN A O 1
ATOM 819 N N . PHE A 1 111 ? -2.089 -10.309 18.199 1.00 68.06 111 PHE A N 1
ATOM 820 C CA . PHE A 1 111 ? -1.118 -10.642 17.139 1.00 68.06 111 PHE A CA 1
ATOM 821 C C . PHE A 1 111 ? -1.416 -9.912 15.817 1.00 68.06 111 PHE A C 1
ATOM 823 O O . PHE A 1 111 ? -0.507 -9.517 15.089 1.00 68.06 111 PHE A O 1
ATOM 830 N N . ILE A 1 112 ? -2.696 -9.657 15.547 1.00 72.44 112 ILE A N 1
ATOM 831 C CA . ILE A 1 112 ? -3.162 -8.907 14.379 1.00 72.44 112 ILE A CA 1
ATOM 832 C C . ILE A 1 112 ? -2.672 -7.450 14.390 1.00 72.44 112 ILE A C 1
ATOM 834 O O . ILE A 1 112 ? -2.327 -6.922 13.337 1.00 72.44 112 ILE A O 1
ATOM 838 N N . VAL A 1 113 ? -2.584 -6.804 15.556 1.00 74.19 113 VAL A N 1
ATOM 839 C CA . VAL A 1 113 ? -2.086 -5.422 15.676 1.00 74.19 113 VAL A CA 1
ATOM 840 C C . VAL A 1 113 ? -0.584 -5.370 15.393 1.00 74.19 113 VAL A C 1
ATOM 842 O O . VAL A 1 113 ? -0.106 -4.455 14.729 1.00 74.19 113 VAL A O 1
ATOM 845 N N . TRP A 1 114 ? 0.160 -6.395 15.819 1.00 76.69 114 TRP A N 1
ATOM 846 C CA . TRP A 1 114 ? 1.572 -6.557 15.463 1.00 76.69 114 TRP A CA 1
ATOM 847 C C . TRP A 1 114 ? 1.772 -6.775 13.962 1.00 76.69 114 TRP A C 1
ATOM 849 O O . TRP A 1 114 ? 2.652 -6.159 13.361 1.00 76.69 114 TRP A O 1
ATOM 859 N N . PHE A 1 115 ? 0.939 -7.614 13.343 1.00 78.25 115 PHE A N 1
ATOM 860 C CA . PHE A 1 115 ? 0.962 -7.822 11.896 1.00 78.25 115 PHE A CA 1
ATOM 861 C C . PHE A 1 115 ? 0.613 -6.537 11.133 1.00 78.25 115 PHE A C 1
ATOM 863 O O . PHE A 1 115 ? 1.275 -6.201 10.153 1.00 78.25 115 PHE A O 1
ATOM 870 N N . TRP A 1 116 ? -0.370 -5.777 11.620 1.00 82.75 116 TRP A N 1
ATOM 871 C CA . TRP A 1 116 ? -0.721 -4.469 11.074 1.00 82.75 116 TRP A CA 1
ATOM 872 C C . TRP A 1 116 ? 0.438 -3.472 11.190 1.00 82.75 116 TRP A C 1
ATOM 874 O O . TRP A 1 116 ? 0.764 -2.814 10.207 1.00 82.75 116 TRP A O 1
ATOM 884 N N . LEU A 1 117 ? 1.121 -3.407 12.339 1.00 83.62 117 LEU A N 1
ATOM 885 C CA . LEU A 1 117 ? 2.295 -2.548 12.535 1.00 83.62 117 LEU A CA 1
ATOM 886 C C . LEU A 1 117 ? 3.431 -2.913 11.567 1.00 83.62 117 LEU A C 1
ATOM 888 O O . LEU A 1 117 ? 4.065 -2.035 10.983 1.00 83.62 117 LEU A O 1
ATOM 892 N N . LEU A 1 118 ? 3.672 -4.209 11.363 1.00 86.19 118 LEU A N 1
ATOM 893 C CA . LEU A 1 118 ? 4.676 -4.685 10.414 1.00 86.19 118 LEU A CA 1
ATOM 894 C C . LEU A 1 118 ? 4.287 -4.368 8.962 1.00 86.19 118 LEU A C 1
ATOM 896 O O . LEU A 1 118 ? 5.147 -3.958 8.177 1.00 86.19 118 LEU A O 1
ATOM 900 N N . MET A 1 119 ? 3.003 -4.497 8.607 1.00 81.94 119 MET A N 1
ATOM 901 C CA . MET A 1 119 ? 2.497 -4.046 7.306 1.00 81.94 119 MET A CA 1
ATOM 902 C C . MET A 1 119 ? 2.646 -2.535 7.137 1.00 81.94 119 MET A C 1
ATOM 904 O O . MET A 1 119 ? 3.065 -2.102 6.071 1.00 81.94 119 MET A O 1
ATOM 908 N N . MET A 1 120 ? 2.366 -1.740 8.170 1.00 83.94 120 MET A N 1
ATOM 909 C CA . MET A 1 120 ? 2.536 -0.286 8.153 1.00 83.94 120 MET A CA 1
ATOM 910 C C . MET A 1 120 ? 3.995 0.086 7.867 1.00 83.94 120 MET A C 1
ATOM 912 O O . MET A 1 120 ? 4.274 0.891 6.980 1.00 83.94 120 MET A O 1
ATOM 916 N N . LEU A 1 121 ? 4.939 -0.562 8.558 1.00 87.62 121 LEU A N 1
ATOM 917 C CA . LEU A 1 121 ? 6.371 -0.351 8.344 1.00 87.62 121 LEU A CA 1
ATOM 918 C C . LEU A 1 121 ? 6.803 -0.765 6.928 1.00 87.62 121 LEU A C 1
ATOM 920 O O . LEU A 1 121 ? 7.579 -0.067 6.278 1.00 87.62 121 LEU A O 1
ATOM 924 N N . SER A 1 122 ? 6.256 -1.871 6.423 1.00 84.56 122 SER A N 1
ATOM 925 C CA . SER A 1 122 ? 6.491 -2.325 5.047 1.00 84.56 122 SER A CA 1
ATOM 926 C C . SER A 1 122 ? 5.883 -1.369 4.010 1.00 84.56 122 SER A C 1
ATOM 928 O O . SER A 1 122 ? 6.485 -1.135 2.965 1.00 84.56 122 SER A O 1
ATOM 930 N N . GLY A 1 123 ? 4.737 -0.752 4.309 1.00 82.88 123 GLY A N 1
ATOM 931 C CA . GLY A 1 123 ? 4.105 0.275 3.475 1.00 82.88 123 GLY A CA 1
ATOM 932 C C . GLY A 1 123 ? 4.960 1.537 3.341 1.00 82.88 123 GLY A C 1
ATOM 933 O O . GLY A 1 123 ? 5.059 2.108 2.256 1.00 82.88 123 GLY A O 1
ATOM 934 N N . VAL A 1 124 ? 5.676 1.925 4.401 1.00 85.00 124 VAL A N 1
ATOM 935 C CA . VAL A 1 124 ? 6.669 3.014 4.333 1.00 85.00 124 VAL A CA 1
ATOM 936 C C . VAL A 1 124 ? 7.806 2.665 3.368 1.00 85.00 124 VAL A C 1
ATOM 938 O O . VAL A 1 124 ? 8.231 3.512 2.580 1.00 85.00 124 VAL A O 1
ATOM 941 N N . ALA A 1 125 ? 8.268 1.412 3.360 1.00 84.00 125 ALA A N 1
ATOM 942 C CA . ALA A 1 125 ? 9.255 0.967 2.377 1.00 84.00 125 ALA A CA 1
ATOM 943 C C . ALA A 1 125 ? 8.704 1.025 0.938 1.00 84.00 125 ALA A C 1
ATOM 945 O O . ALA A 1 125 ? 9.435 1.370 0.009 1.00 84.00 125 ALA A O 1
ATOM 946 N N . GLN A 1 126 ? 7.409 0.755 0.758 1.00 82.56 126 GLN A N 1
ATOM 947 C CA . GLN A 1 126 ? 6.725 0.836 -0.535 1.00 82.56 126 GLN A CA 1
ATOM 948 C C . GLN A 1 126 ? 6.718 2.273 -1.084 1.00 82.56 126 GLN A C 1
ATOM 950 O O . GLN A 1 126 ? 7.106 2.489 -2.233 1.00 82.56 126 GLN A O 1
ATOM 955 N N . LEU A 1 127 ? 6.410 3.265 -0.238 1.00 83.56 127 LEU A N 1
ATOM 956 C CA . LEU A 1 127 ? 6.546 4.693 -0.564 1.00 83.56 127 LEU A CA 1
ATOM 957 C C . LEU A 1 127 ? 7.986 5.052 -0.972 1.00 83.56 127 LEU A C 1
ATOM 959 O O . LEU A 1 127 ? 8.192 5.761 -1.958 1.00 83.56 127 LEU A O 1
ATOM 963 N N . GLY A 1 128 ? 8.989 4.508 -0.273 1.00 85.19 128 GLY A N 1
ATOM 964 C CA . GLY A 1 128 ? 10.402 4.666 -0.637 1.00 85.19 128 GLY A CA 1
ATOM 965 C C . GLY A 1 128 ? 10.731 4.119 -2.032 1.00 85.19 128 GLY A C 1
ATOM 966 O O . GLY A 1 128 ? 11.460 4.758 -2.793 1.00 85.19 128 GLY A O 1
ATOM 967 N N . GLY A 1 129 ? 10.143 2.979 -2.407 1.00 83.31 129 GLY A N 1
ATOM 968 C CA . GLY A 1 129 ? 10.265 2.403 -3.748 1.00 83.31 129 GLY A CA 1
ATOM 969 C C . GLY A 1 129 ? 9.683 3.299 -4.847 1.00 83.31 129 GLY A C 1
ATOM 970 O O . GLY A 1 129 ? 10.294 3.437 -5.908 1.00 83.31 129 GLY A O 1
ATOM 971 N N . ILE A 1 130 ? 8.547 3.955 -4.586 1.00 84.88 130 ILE A N 1
ATOM 972 C CA . ILE A 1 130 ? 7.928 4.912 -5.520 1.00 84.88 130 ILE A CA 1
ATOM 973 C C . ILE A 1 130 ? 8.850 6.117 -5.735 1.00 84.88 130 ILE A C 1
ATOM 975 O O . ILE A 1 130 ? 9.173 6.446 -6.877 1.00 84.88 130 ILE A O 1
ATOM 979 N N . VAL A 1 131 ? 9.327 6.734 -4.649 1.00 86.44 131 VAL A N 1
ATOM 980 C CA . VAL A 1 131 ? 10.225 7.902 -4.711 1.00 86.44 131 VAL A CA 1
ATOM 981 C C . VAL A 1 131 ? 11.537 7.556 -5.422 1.00 86.44 131 VAL A C 1
ATOM 983 O O . VAL A 1 131 ? 11.979 8.299 -6.300 1.00 86.44 131 VAL A O 1
ATOM 986 N N . GLY A 1 132 ? 12.133 6.401 -5.110 1.00 85.69 132 GLY A N 1
ATOM 987 C CA . GLY A 1 132 ? 13.341 5.918 -5.781 1.00 85.69 132 GLY A CA 1
ATOM 988 C C . GLY A 1 132 ? 13.133 5.676 -7.280 1.00 85.69 132 GLY A C 1
ATOM 989 O O . GLY A 1 132 ? 13.969 6.078 -8.091 1.00 85.69 132 GLY A O 1
ATOM 990 N N . GLY A 1 133 ? 11.996 5.085 -7.665 1.00 85.19 133 GLY A N 1
ATOM 991 C CA . GLY A 1 133 ? 11.635 4.857 -9.066 1.00 85.19 133 GLY A CA 1
ATOM 992 C C . GLY A 1 133 ? 11.460 6.155 -9.859 1.00 85.19 133 GLY A C 1
ATOM 993 O O . GLY A 1 133 ? 11.962 6.261 -10.979 1.00 85.19 133 GLY A O 1
ATOM 994 N N . VAL A 1 134 ? 10.812 7.165 -9.268 1.00 85.19 134 VAL A N 1
ATOM 995 C CA . VAL A 1 134 ? 10.686 8.501 -9.877 1.00 85.19 134 VAL A CA 1
ATOM 996 C C . VAL A 1 134 ? 12.056 9.162 -10.035 1.00 85.19 134 VAL A C 1
ATOM 998 O O . VAL A 1 134 ? 12.343 9.704 -11.099 1.00 85.19 134 VAL A O 1
ATOM 1001 N N . GLY A 1 135 ? 12.934 9.069 -9.030 1.00 85.88 135 GLY A N 1
ATOM 1002 C CA . GLY A 1 135 ? 14.295 9.609 -9.109 1.00 85.88 135 GLY A CA 1
ATOM 1003 C C . GLY A 1 135 ? 15.129 8.986 -10.233 1.00 85.88 135 GLY A C 1
ATOM 1004 O O . GLY A 1 135 ? 15.806 9.703 -10.968 1.00 85.88 135 GLY A O 1
ATOM 1005 N N . GLN A 1 136 ? 15.037 7.665 -10.423 1.00 85.31 136 GLN A N 1
ATOM 1006 C CA . GLN A 1 136 ? 15.693 6.970 -11.538 1.00 85.31 136 GLN A CA 1
ATOM 1007 C C . GLN A 1 136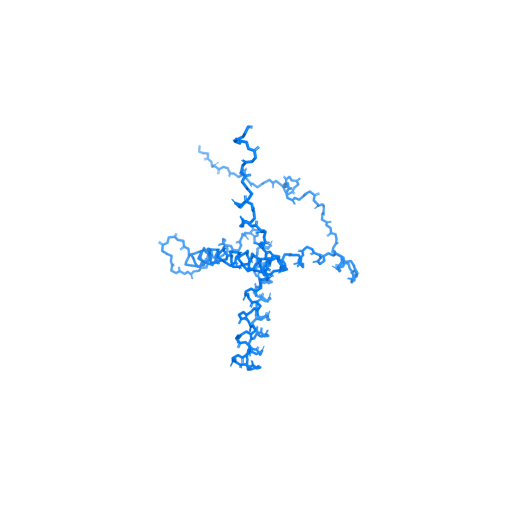 ? 15.121 7.394 -12.896 1.00 85.31 136 GLN A C 1
ATOM 1009 O O . GLN A 1 136 ? 15.882 7.675 -13.820 1.00 85.31 136 GLN A O 1
ATOM 1014 N N . ALA A 1 137 ? 13.795 7.491 -13.019 1.00 85.50 137 ALA A N 1
ATOM 1015 C CA . ALA A 1 137 ? 13.159 7.960 -14.247 1.00 85.50 137 ALA A CA 1
ATOM 1016 C C . ALA A 1 137 ? 13.568 9.405 -14.583 1.00 85.50 137 ALA A C 1
ATOM 1018 O O . ALA A 1 137 ? 13.879 9.702 -15.736 1.00 85.50 137 ALA A O 1
ATOM 1019 N N . LEU A 1 138 ? 13.644 10.284 -13.576 1.00 84.75 138 LEU A N 1
ATOM 1020 C CA . LEU A 1 138 ? 14.084 11.666 -13.752 1.00 84.75 138 LEU A CA 1
ATOM 1021 C C . LEU A 1 138 ? 15.545 11.731 -14.214 1.00 84.75 138 LEU A C 1
ATOM 1023 O O . LEU A 1 138 ? 15.827 12.417 -15.193 1.00 84.75 138 LEU A O 1
ATOM 1027 N N . ALA A 1 139 ? 16.435 10.956 -13.588 1.00 82.62 139 ALA A N 1
ATOM 1028 C CA . ALA A 1 139 ? 17.845 10.869 -13.971 1.00 82.62 139 ALA A CA 1
ATOM 1029 C C . ALA A 1 139 ? 18.051 10.360 -15.410 1.00 82.62 139 ALA A C 1
ATOM 1031 O O . ALA A 1 139 ? 18.981 10.794 -16.085 1.00 82.62 139 ALA A O 1
ATOM 1032 N N . LEU A 1 140 ? 17.179 9.469 -15.894 1.00 83.62 140 LEU A N 1
ATOM 1033 C CA . LEU A 1 140 ? 17.192 9.004 -17.285 1.00 83.62 140 LEU A CA 1
ATOM 1034 C C . LEU A 1 140 ? 16.610 10.040 -18.259 1.00 83.62 140 LEU A C 1
ATOM 1036 O O . LEU A 1 140 ? 17.082 10.145 -19.388 1.00 83.62 140 LEU A O 1
ATOM 1040 N N . SER A 1 141 ? 15.579 10.782 -17.846 1.00 82.19 141 SER A N 1
ATOM 1041 C CA . SER A 1 141 ? 14.884 11.752 -18.709 1.00 82.19 141 SER A CA 1
ATOM 1042 C C . SER A 1 141 ? 15.619 13.088 -18.852 1.00 82.19 141 SER A C 1
ATOM 1044 O O . SER A 1 141 ? 15.588 13.700 -19.917 1.00 82.19 141 SER A O 1
ATOM 1046 N N . ALA A 1 142 ? 16.307 13.522 -17.799 1.00 77.00 142 ALA A N 1
ATOM 1047 C CA . ALA A 1 142 ? 17.157 14.699 -17.776 1.00 77.00 142 ALA A CA 1
ATOM 1048 C C . ALA A 1 142 ? 18.504 14.291 -17.163 1.00 77.00 142 ALA A C 1
ATOM 1050 O O . ALA A 1 142 ? 18.740 14.549 -15.978 1.00 77.00 142 ALA A O 1
ATOM 1051 N N . PRO A 1 143 ? 19.384 13.614 -17.929 1.00 71.62 143 PRO A N 1
ATOM 1052 C CA . PRO A 1 143 ? 20.724 13.330 -17.450 1.00 71.62 143 PRO A CA 1
ATOM 1053 C C . PRO A 1 143 ? 21.390 14.673 -17.163 1.00 71.62 143 PRO A C 1
ATOM 1055 O O . PRO A 1 143 ? 21.554 15.498 -18.062 1.00 71.62 143 PRO A O 1
ATOM 1058 N N . ILE A 1 144 ? 21.750 14.918 -15.903 1.00 63.22 144 ILE A N 1
ATOM 1059 C CA . ILE A 1 144 ? 22.592 16.053 -15.519 1.00 63.22 144 ILE A CA 1
ATOM 1060 C C . ILE A 1 144 ? 24.007 15.739 -16.026 1.00 63.22 144 ILE A C 1
ATOM 1062 O O . ILE A 1 144 ? 24.928 15.421 -15.285 1.00 63.22 144 ILE A O 1
ATOM 1066 N N . THR A 1 145 ? 24.169 15.801 -17.343 1.00 61.44 145 THR A N 1
ATOM 1067 C CA . THR A 1 145 ? 25.434 16.070 -18.017 1.00 61.44 145 THR A CA 1
ATOM 1068 C C . THR A 1 145 ? 25.513 17.586 -18.167 1.00 61.44 145 THR A C 1
ATOM 1070 O O . THR A 1 145 ? 25.578 18.139 -19.259 1.00 61.44 145 THR A O 1
ATOM 1073 N N . GLY A 1 146 ? 25.418 18.280 -17.031 1.00 60.19 146 GLY A N 1
ATOM 1074 C CA . GLY A 1 146 ? 26.012 19.598 -16.923 1.00 60.19 146 GLY A CA 1
ATOM 1075 C C . GLY A 1 146 ? 27.513 19.392 -17.038 1.00 60.19 146 GLY A C 1
ATOM 1076 O O . GLY A 1 146 ? 28.064 18.481 -16.425 1.00 60.19 146 GLY A O 1
ATOM 1077 N N . ASP A 1 147 ? 28.139 20.193 -17.879 1.00 59.00 147 ASP A N 1
ATOM 1078 C CA . ASP A 1 147 ? 29.551 20.190 -18.237 1.00 59.00 147 ASP A CA 1
ATOM 1079 C C . ASP A 1 147 ? 30.424 20.537 -16.997 1.00 59.00 147 ASP A C 1
ATOM 1081 O O . ASP A 1 147 ? 31.056 21.587 -16.923 1.00 59.00 147 ASP A O 1
ATOM 1085 N N . TYR A 1 148 ? 30.427 19.692 -15.954 1.00 57.41 148 TYR A N 1
ATOM 1086 C CA . TYR A 1 148 ? 31.201 19.914 -14.722 1.00 57.41 148 TYR A CA 1
ATOM 1087 C C . TYR A 1 148 ? 32.708 19.891 -14.993 1.00 57.41 148 TYR A C 1
ATOM 1089 O O . TYR A 1 148 ? 33.467 20.512 -14.257 1.00 57.41 148 TYR A O 1
ATOM 1097 N N . GLN A 1 149 ? 33.143 19.216 -16.063 1.00 55.28 149 GLN A N 1
ATOM 1098 C CA . GLN A 1 149 ? 34.530 19.285 -16.519 1.00 55.28 149 GLN A CA 1
ATOM 1099 C C . GLN A 1 149 ? 34.869 20.670 -17.075 1.00 55.28 149 GLN A C 1
ATOM 1101 O O . GLN A 1 149 ? 35.899 21.217 -16.700 1.00 55.28 149 GLN A O 1
ATOM 1106 N N . ARG A 1 150 ? 33.965 21.311 -17.832 1.00 55.41 150 ARG A N 1
ATOM 1107 C CA . ARG A 1 150 ? 34.164 22.703 -18.262 1.00 55.41 150 ARG A CA 1
ATOM 1108 C C . ARG A 1 150 ? 34.171 23.692 -17.103 1.00 55.41 150 ARG A C 1
ATOM 1110 O O . ARG A 1 150 ? 34.956 24.625 -17.141 1.00 55.41 150 ARG A O 1
ATOM 1117 N N . ALA A 1 151 ? 33.351 23.496 -16.069 1.00 58.53 151 ALA A N 1
ATOM 1118 C CA . ALA A 1 151 ? 33.346 24.376 -14.894 1.00 58.53 151 ALA A CA 1
ATOM 1119 C C . ALA A 1 151 ? 34.624 24.267 -14.031 1.00 58.53 151 ALA A C 1
ATOM 1121 O O . ALA A 1 151 ? 34.918 25.186 -13.273 1.00 58.53 151 ALA A O 1
ATOM 1122 N N . ILE A 1 152 ? 35.374 23.164 -14.148 1.00 60.41 152 ILE A N 1
ATOM 1123 C CA . ILE A 1 152 ? 36.677 22.951 -13.490 1.00 60.41 152 ILE A CA 1
ATOM 1124 C C . ILE A 1 152 ? 37.842 23.382 -14.406 1.00 60.41 152 ILE A C 1
ATOM 1126 O O . ILE A 1 152 ? 38.897 23.766 -13.910 1.00 60.41 152 ILE A O 1
ATOM 1130 N N . GLU A 1 153 ? 37.657 23.347 -15.730 1.00 61.59 153 GLU A N 1
ATOM 1131 C CA . GLU A 1 153 ? 38.666 23.741 -16.724 1.00 61.59 153 GLU A CA 1
ATOM 1132 C C . GLU A 1 153 ? 38.740 25.246 -17.005 1.00 61.59 153 GLU A C 1
ATOM 1134 O O . GLU A 1 153 ? 39.737 25.670 -17.585 1.00 61.59 153 GLU A O 1
ATOM 1139 N N . VAL A 1 154 ? 37.751 26.067 -16.614 1.00 64.31 154 VAL A N 1
ATOM 1140 C CA . VAL A 1 154 ? 37.911 27.530 -16.696 1.00 64.31 154 VAL 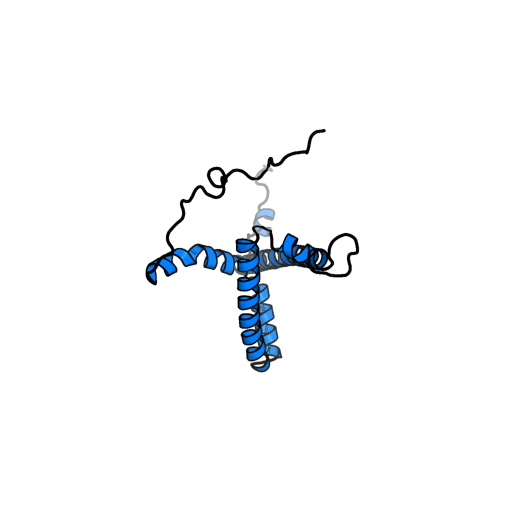A CA 1
ATOM 1141 C C . VAL A 1 154 ? 38.957 27.951 -15.659 1.00 64.31 154 VAL A C 1
ATOM 1143 O O . VAL A 1 154 ? 38.685 27.861 -14.458 1.00 64.31 154 VAL A O 1
ATOM 1146 N N . PRO A 1 155 ? 40.152 28.413 -16.074 1.00 61.97 155 PRO A N 1
ATOM 1147 C CA . PRO A 1 155 ? 41.133 28.932 -15.142 1.00 61.97 155 PRO A CA 1
ATOM 1148 C C . PRO A 1 155 ? 40.539 30.171 -14.476 1.00 61.97 155 PRO A C 1
ATOM 1150 O O . PRO A 1 155 ? 39.961 31.024 -15.144 1.00 61.97 155 PRO A O 1
ATOM 1153 N N . SER A 1 156 ? 40.688 30.257 -13.158 1.00 60.47 156 SER A N 1
ATOM 1154 C CA . SER A 1 156 ? 40.472 31.465 -12.365 1.00 60.47 156 SER A CA 1
ATOM 1155 C C . SER A 1 156 ? 41.126 32.676 -13.054 1.00 60.47 156 SER A C 1
ATOM 1157 O O . SER A 1 156 ? 42.336 32.865 -12.939 1.00 60.47 156 SER A O 1
ATOM 1159 N N . GLU A 1 157 ? 40.345 33.501 -13.764 1.00 59.25 157 GLU A N 1
ATOM 1160 C CA . GLU A 1 157 ? 40.753 34.813 -14.302 1.00 59.25 157 GLU A CA 1
ATOM 1161 C C . GLU A 1 157 ? 40.968 35.826 -13.155 1.00 59.25 157 GLU A C 1
ATOM 1163 O O . GLU A 1 157 ? 40.332 36.875 -13.074 1.00 59.25 157 GLU A O 1
ATOM 1168 N N . THR A 1 158 ? 41.833 35.496 -12.193 1.00 53.97 158 THR A N 1
ATOM 1169 C CA . THR A 1 158 ? 42.260 36.387 -11.100 1.00 53.97 158 THR A CA 1
ATOM 1170 C C . THR A 1 158 ? 43.681 36.036 -10.631 1.00 53.97 158 THR A C 1
ATOM 1172 O O . THR A 1 158 ? 43.940 35.906 -9.440 1.00 53.97 158 THR A O 1
ATOM 1175 N N . GLU A 1 159 ? 44.614 35.861 -11.574 1.00 55.47 159 GLU A N 1
ATOM 1176 C CA . GLU A 1 159 ? 46.065 35.826 -11.292 1.00 55.47 159 GLU A CA 1
ATOM 1177 C C . GLU A 1 159 ? 46.899 36.738 -12.219 1.00 55.47 159 GLU A C 1
ATOM 1179 O O . GLU A 1 159 ? 48.073 36.483 -12.475 1.00 55.47 159 GLU A O 1
ATOM 1184 N N . ILE A 1 160 ? 46.330 37.857 -12.677 1.00 43.66 160 ILE A N 1
ATOM 1185 C CA . ILE A 1 160 ? 47.111 38.986 -13.217 1.00 43.66 160 ILE A CA 1
ATOM 1186 C C . ILE A 1 160 ? 46.641 40.308 -12.630 1.00 43.66 160 ILE A C 1
ATOM 1188 O O . ILE A 1 160 ? 45.409 40.519 -12.577 1.00 43.66 160 ILE A O 1
#

Foldseek 3Di:
DDDDDPPPDDDPVPDPVPPDDDDDQDPDPVSVVVVCVVVVVVVVLLDAPVNVVVVVVVCVVCPCVCVVVVVVVVVVVVVVVVVLVVVCVVVVDHSLVVQQPPDADCPPTHVVNVVVVVVVVVSVVSNVRRVVVVVVVCCVVDVPPPVVVVVVPPPPPPPD